Protein AF-A0A1Y4EST1-F1 (afdb_monomer)

Structure (mmCIF, N/CA/C/O backbone):
data_AF-A0A1Y4EST1-F1
#
_entry.id   AF-A0A1Y4EST1-F1
#
loop_
_atom_site.group_PDB
_atom_site.id
_atom_site.type_symbol
_atom_site.label_atom_id
_atom_site.label_alt_id
_atom_site.label_comp_id
_atom_site.label_asym_id
_atom_site.label_entity_id
_atom_site.label_seq_id
_atom_site.pdbx_PDB_ins_code
_atom_site.Cartn_x
_atom_site.Cartn_y
_atom_site.Cartn_z
_atom_site.occupancy
_atom_site.B_iso_or_equiv
_atom_site.auth_seq_id
_atom_site.auth_comp_id
_atom_site.auth_asym_id
_atom_site.auth_atom_id
_atom_site.pdbx_PDB_model_num
ATOM 1 N N . MET A 1 1 ? 3.782 -5.679 -17.501 1.00 87.44 1 MET A N 1
ATOM 2 C CA . MET A 1 1 ? 4.761 -5.139 -18.481 1.00 87.44 1 MET A CA 1
ATOM 3 C C . MET A 1 1 ? 4.268 -5.324 -19.909 1.00 87.44 1 MET A C 1
ATOM 5 O O . MET A 1 1 ? 4.317 -4.356 -20.658 1.00 87.44 1 MET A O 1
ATOM 9 N N . GLU A 1 2 ? 3.752 -6.508 -20.253 1.00 91.62 2 GLU A N 1
ATOM 10 C CA . GLU A 1 2 ? 3.209 -6.846 -21.581 1.00 91.62 2 GLU A CA 1
ATOM 11 C C . GLU A 1 2 ? 2.120 -5.881 -22.067 1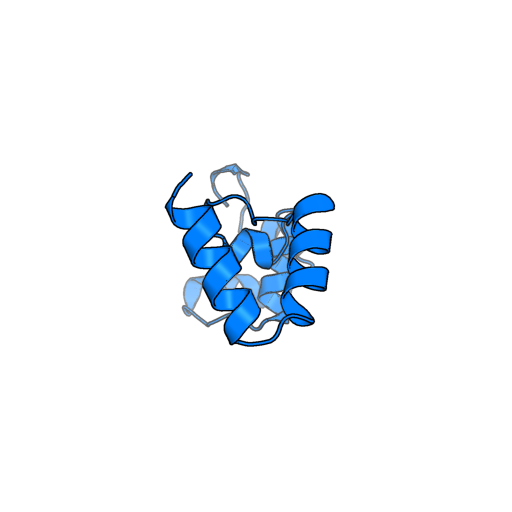.00 91.62 2 GLU A C 1
ATOM 13 O O . GLU A 1 2 ? 2.264 -5.321 -23.146 1.00 91.62 2 GLU A O 1
ATOM 18 N N . GLU A 1 3 ? 1.121 -5.567 -21.234 1.00 89.94 3 GLU A N 1
ATOM 19 C CA . GLU A 1 3 ? 0.040 -4.617 -21.574 1.00 89.94 3 GLU A CA 1
ATOM 20 C C . GLU A 1 3 ? 0.533 -3.225 -22.001 1.00 89.94 3 GLU A C 1
ATOM 22 O O . GLU A 1 3 ? -0.119 -2.532 -22.774 1.00 89.94 3 GLU A O 1
ATOM 27 N N . ARG A 1 4 ? 1.697 -2.802 -21.492 1.00 90.38 4 ARG A N 1
ATOM 28 C CA . ARG A 1 4 ? 2.321 -1.513 -21.825 1.00 90.38 4 ARG A CA 1
ATOM 29 C C . ARG A 1 4 ? 3.465 -1.649 -22.836 1.00 90.38 4 ARG A C 1
ATOM 31 O O . ARG A 1 4 ? 4.086 -0.642 -23.171 1.00 90.38 4 ARG A O 1
ATOM 38 N N . GLY A 1 5 ? 3.794 -2.866 -23.277 1.00 94.06 5 GLY A N 1
ATOM 39 C CA . GLY A 1 5 ? 4.939 -3.150 -24.148 1.00 94.06 5 GLY A CA 1
ATOM 40 C C . GLY A 1 5 ? 6.293 -2.761 -23.541 1.00 94.06 5 GLY A C 1
ATOM 41 O O . GLY A 1 5 ? 7.207 -2.363 -24.261 1.00 94.06 5 GLY A O 1
ATOM 42 N N . TRP A 1 6 ? 6.430 -2.788 -22.210 1.00 95.75 6 TRP A N 1
ATOM 43 C CA . TRP A 1 6 ? 7.656 -2.339 -21.541 1.00 95.75 6 TRP A CA 1
ATOM 44 C C . TRP A 1 6 ? 8.698 -3.447 -21.437 1.00 95.75 6 TRP A C 1
ATOM 46 O O . TRP A 1 6 ? 8.413 -4.534 -20.944 1.00 95.75 6 TRP A O 1
ATOM 56 N N . SER A 1 7 ? 9.937 -3.119 -21.808 1.00 95.31 7 SER A N 1
ATOM 57 C CA . SER A 1 7 ? 11.115 -3.905 -21.438 1.00 95.31 7 SER A CA 1
ATOM 58 C C . SER A 1 7 ? 11.551 -3.609 -19.999 1.00 95.31 7 SER A C 1
ATOM 60 O O . SER A 1 7 ? 11.249 -2.539 -19.461 1.00 95.31 7 SER A O 1
ATOM 62 N N . GLU A 1 8 ? 12.346 -4.500 -19.394 1.00 94.81 8 GLU A N 1
ATOM 63 C CA . GLU A 1 8 ? 12.988 -4.254 -18.088 1.00 94.81 8 GLU A CA 1
ATOM 64 C C . GLU A 1 8 ? 13.762 -2.926 -18.069 1.00 94.81 8 GLU A C 1
ATOM 66 O O . GLU A 1 8 ? 13.724 -2.184 -17.090 1.00 94.81 8 GLU A O 1
ATOM 71 N N . TYR A 1 9 ? 14.429 -2.589 -19.178 1.00 95.75 9 TYR A N 1
ATOM 72 C CA . TYR A 1 9 ? 15.140 -1.321 -19.331 1.00 95.75 9 TYR A CA 1
ATOM 73 C C . TYR A 1 9 ? 14.198 -0.115 -19.267 1.00 95.75 9 TYR A C 1
ATOM 75 O O . TYR A 1 9 ? 14.495 0.878 -18.598 1.00 95.75 9 TYR A O 1
ATOM 83 N N . LYS A 1 10 ? 13.049 -0.193 -19.952 1.00 96.56 10 LYS A N 1
ATOM 84 C CA . LYS A 1 10 ? 12.047 0.875 -19.913 1.00 96.56 10 LYS A CA 1
ATOM 85 C C . LYS A 1 10 ? 11.477 1.018 -18.503 1.00 96.56 10 LYS A C 1
ATOM 87 O O . LYS A 1 10 ? 11.392 2.146 -18.028 1.00 96.56 10 LYS A O 1
ATOM 92 N N . LEU A 1 11 ? 11.171 -0.089 -17.822 1.00 96.62 11 LEU A N 1
ATOM 93 C CA . LEU A 1 11 ? 10.715 -0.067 -16.431 1.00 96.62 11 LEU A CA 1
ATOM 94 C C . LEU A 1 11 ? 11.755 0.571 -15.500 1.00 96.62 11 LEU A C 1
ATOM 96 O O . LEU A 1 11 ? 11.398 1.449 -14.724 1.00 96.62 11 LEU A O 1
ATOM 100 N N . ALA A 1 12 ? 13.033 0.202 -15.620 1.00 96.94 12 ALA A N 1
ATOM 101 C CA . ALA A 1 12 ? 14.113 0.789 -14.824 1.00 96.94 12 ALA A CA 1
ATOM 102 C C . ALA A 1 12 ? 14.178 2.315 -14.983 1.00 96.94 12 ALA A C 1
ATOM 104 O O . ALA A 1 12 ? 14.245 3.039 -13.991 1.00 96.94 12 ALA A O 1
ATOM 105 N N . LYS A 1 13 ? 14.064 2.815 -16.222 1.00 97.25 13 LYS A N 1
ATOM 106 C CA . LYS A 1 13 ? 13.995 4.259 -16.486 1.00 97.25 13 LYS A CA 1
ATOM 107 C C . LYS A 1 13 ? 12.755 4.916 -15.882 1.00 97.25 13 LY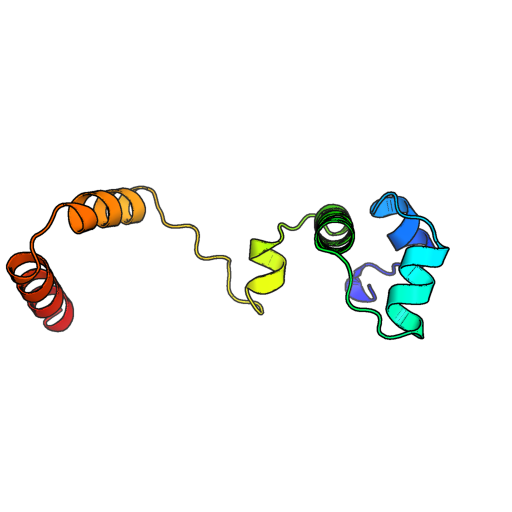S A C 1
ATOM 109 O O . LYS A 1 13 ? 12.883 5.965 -15.266 1.00 97.25 13 LYS A O 1
ATOM 114 N N . MET A 1 14 ? 11.574 4.322 -16.059 1.00 96.88 14 MET A N 1
ATOM 115 C CA . MET A 1 14 ? 10.316 4.901 -15.567 1.00 96.88 14 MET A CA 1
ATOM 116 C C . MET A 1 14 ? 10.228 4.893 -14.034 1.00 96.88 14 MET A C 1
ATOM 118 O O . MET A 1 14 ? 9.693 5.829 -13.454 1.00 96.88 14 MET A O 1
ATOM 122 N N . ALA A 1 15 ? 10.782 3.867 -13.384 1.00 96.81 15 ALA A N 1
ATOM 123 C CA . ALA A 1 15 ? 10.850 3.753 -11.928 1.00 96.81 15 ALA A CA 1
ATOM 124 C C . ALA A 1 15 ? 12.036 4.513 -11.312 1.00 96.81 15 ALA A C 1
ATOM 126 O O . ALA A 1 15 ? 12.164 4.542 -10.093 1.00 96.81 15 ALA A O 1
ATOM 127 N N . ASN A 1 16 ? 12.906 5.111 -12.135 1.00 97.06 16 ASN A N 1
ATOM 128 C CA . ASN A 1 16 ? 14.158 5.734 -11.704 1.00 97.06 16 ASN A CA 1
ATOM 129 C C . ASN A 1 16 ? 15.017 4.800 -10.824 1.00 97.06 16 ASN A C 1
ATOM 131 O O . ASN A 1 16 ? 15.538 5.188 -9.779 1.00 97.06 16 ASN A O 1
ATOM 135 N N . LEU A 1 17 ? 15.139 3.540 -11.247 1.00 96.81 17 LEU A N 1
ATOM 136 C CA . LEU A 1 17 ? 15.912 2.505 -10.566 1.00 96.81 17 LEU A CA 1
ATOM 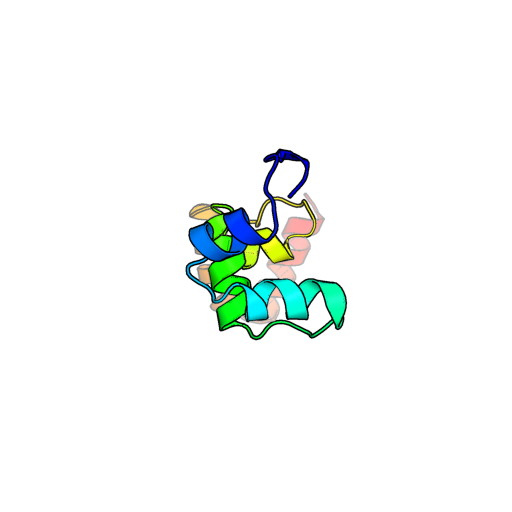137 C C . LEU A 1 17 ? 17.082 2.042 -11.445 1.00 96.81 17 LEU A C 1
ATOM 139 O O . LEU A 1 17 ? 16.968 2.033 -12.675 1.00 96.81 17 LEU A O 1
ATOM 143 N N . PRO A 1 18 ? 18.198 1.587 -10.848 1.00 96.50 18 PRO A N 1
ATOM 144 C CA . PRO A 1 18 ? 19.262 0.942 -11.605 1.00 96.50 18 PRO A CA 1
ATOM 145 C C . PRO A 1 18 ? 18.730 -0.258 -12.397 1.00 96.50 18 PRO A C 1
ATOM 147 O O . PRO A 1 18 ? 17.942 -1.056 -11.885 1.00 96.50 18 PRO A O 1
ATOM 150 N N . GLN A 1 19 ? 19.205 -0.440 -13.632 1.00 95.38 19 GLN A N 1
ATOM 151 C CA . GLN A 1 19 ? 18.799 -1.583 -14.460 1.00 95.38 19 GLN A CA 1
ATOM 152 C C . GLN A 1 19 ? 19.134 -2.921 -13.783 1.00 95.38 19 GLN A C 1
ATOM 154 O O . GLN A 1 19 ? 18.348 -3.863 -13.866 1.00 95.38 19 GLN A O 1
ATOM 159 N N . SER A 1 20 ? 20.246 -2.982 -13.046 1.00 94.00 20 SER A N 1
ATOM 160 C CA . SER A 1 20 ? 20.630 -4.148 -12.248 1.00 94.00 20 SER A CA 1
ATOM 161 C C . SER A 1 20 ? 19.609 -4.479 -11.157 1.00 94.00 20 SER A C 1
ATOM 163 O O . SER A 1 20 ? 19.373 -5.656 -10.904 1.00 94.00 20 SER A O 1
ATOM 165 N N . THR A 1 21 ? 18.961 -3.479 -10.550 1.00 94.38 21 THR A N 1
ATOM 166 C CA . THR A 1 21 ? 17.896 -3.678 -9.555 1.00 94.38 21 THR A CA 1
ATOM 167 C C . THR A 1 21 ? 16.691 -4.373 -10.180 1.00 94.38 21 THR A C 1
ATOM 169 O O . THR A 1 21 ? 16.230 -5.376 -9.643 1.00 94.38 21 THR A O 1
ATOM 172 N N . ILE A 1 22 ? 16.223 -3.899 -11.339 1.00 94.94 22 ILE A N 1
ATOM 173 C CA . ILE A 1 22 ? 15.092 -4.510 -12.056 1.00 94.94 22 ILE A CA 1
ATOM 174 C C . ILE A 1 22 ? 15.450 -5.907 -12.588 1.00 94.94 22 ILE A C 1
ATOM 176 O O . ILE A 1 22 ? 14.689 -6.851 -12.404 1.00 94.94 22 ILE A O 1
ATOM 180 N N . SER A 1 23 ? 16.635 -6.071 -13.177 1.00 92.94 23 SER A N 1
ATOM 181 C CA . SER A 1 23 ? 17.116 -7.369 -13.675 1.00 92.94 23 SER A CA 1
ATOM 182 C C . SER A 1 23 ? 17.229 -8.405 -12.548 1.00 92.94 23 SER A C 1
ATOM 184 O O . SER A 1 23 ? 16.788 -9.544 -12.695 1.00 92.94 23 SER A O 1
ATOM 186 N N . ASN A 1 24 ? 17.768 -8.018 -11.385 1.00 91.81 24 ASN A N 1
ATOM 187 C CA . ASN A 1 24 ? 17.861 -8.907 -10.224 1.00 91.81 24 ASN A CA 1
ATOM 188 C C . ASN A 1 24 ? 16.492 -9.240 -9.626 1.00 91.81 24 ASN A C 1
ATOM 190 O O . ASN A 1 24 ? 16.302 -10.375 -9.193 1.00 91.81 24 ASN A O 1
ATOM 194 N N . LEU A 1 25 ? 15.558 -8.283 -9.613 1.00 92.06 25 LEU A N 1
ATOM 195 C CA . LEU A 1 25 ? 14.188 -8.491 -9.146 1.00 92.06 25 LEU A CA 1
ATOM 196 C C . LEU A 1 25 ? 13.530 -9.661 -9.892 1.00 92.06 25 LEU A C 1
ATOM 198 O O . LEU A 1 25 ? 13.043 -10.590 -9.254 1.00 92.06 25 LEU A O 1
ATOM 202 N N . PHE A 1 26 ? 13.606 -9.671 -11.227 1.00 88.25 26 PHE A N 1
ATOM 203 C CA . PHE A 1 26 ? 13.010 -10.735 -12.041 1.00 88.25 26 PHE A CA 1
ATOM 204 C C . PHE A 1 26 ? 13.837 -12.027 -12.072 1.00 88.25 26 PHE A C 1
ATOM 206 O O . PHE A 1 26 ? 13.276 -13.114 -11.981 1.00 88.25 26 PHE A O 1
ATOM 213 N N . LYS A 1 27 ? 15.172 -11.942 -12.178 1.00 87.94 27 LYS A N 1
ATOM 214 C CA . LYS A 1 27 ? 16.024 -13.135 -12.354 1.00 87.94 27 LYS A CA 1
ATOM 215 C C . LYS A 1 27 ? 16.290 -13.914 -11.074 1.00 87.94 27 LYS A C 1
ATOM 217 O O . LYS A 1 27 ? 16.478 -15.124 -11.136 1.00 87.94 27 LYS A O 1
ATOM 222 N N . ARG A 1 28 ? 16.394 -13.230 -9.932 1.00 82.88 28 ARG A N 1
ATOM 223 C CA . ARG A 1 28 ? 16.769 -13.854 -8.649 1.00 82.88 28 ARG A CA 1
ATOM 224 C C . ARG A 1 28 ? 15.577 -14.095 -7.730 1.00 82.88 28 ARG A C 1
ATOM 226 O O . ARG A 1 28 ? 15.778 -14.569 -6.620 1.00 82.88 28 ARG A O 1
ATOM 233 N N . ASN A 1 29 ? 14.365 -13.767 -8.185 1.00 74.38 29 ASN A N 1
ATOM 234 C CA . ASN A 1 29 ? 13.142 -13.803 -7.383 1.00 74.38 29 ASN A CA 1
ATOM 235 C C . ASN A 1 29 ? 13.312 -13.084 -6.029 1.00 74.38 29 ASN A C 1
ATOM 237 O O . ASN A 1 29 ? 12.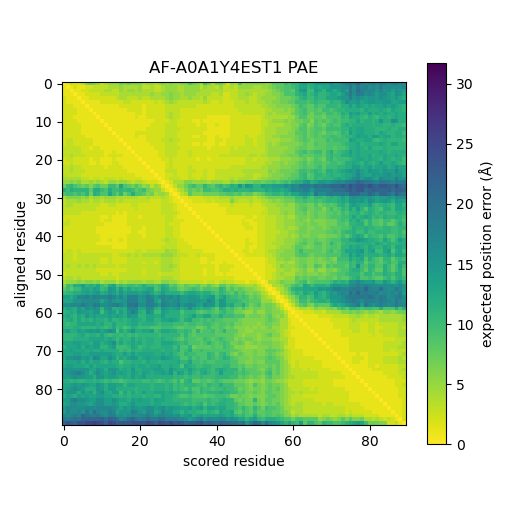813 -13.523 -4.993 1.00 74.38 29 ASN A O 1
ATOM 241 N N . ASN A 1 30 ? 14.091 -11.999 -6.033 1.00 82.62 30 ASN A N 1
ATOM 242 C CA . ASN A 1 30 ? 14.346 -11.216 -4.835 1.00 82.62 30 ASN A CA 1
ATOM 243 C C . ASN A 1 30 ? 13.068 -10.477 -4.454 1.00 82.62 30 ASN A C 1
ATOM 245 O O . ASN A 1 30 ? 12.489 -9.784 -5.285 1.00 82.62 30 ASN A O 1
ATOM 249 N N . VAL A 1 31 ? 12.668 -10.546 -3.188 1.00 87.50 31 VAL A N 1
ATOM 250 C CA . VAL A 1 31 ? 11.560 -9.724 -2.696 1.00 87.50 31 VAL A CA 1
ATOM 251 C C . VAL A 1 31 ? 11.994 -8.251 -2.751 1.00 87.50 31 VAL A C 1
ATOM 253 O O . VAL A 1 31 ? 13.037 -7.909 -2.181 1.00 87.50 31 VAL A O 1
ATOM 256 N N . PRO A 1 32 ? 11.261 -7.367 -3.455 1.00 92.56 32 PRO A N 1
ATOM 257 C CA . PRO A 1 32 ? 11.610 -5.956 -3.509 1.00 92.56 32 PRO A CA 1
ATOM 258 C C . PRO A 1 32 ? 11.479 -5.331 -2.119 1.00 92.56 32 PRO A C 1
ATOM 260 O O . PRO A 1 32 ? 10.599 -5.688 -1.337 1.00 92.56 32 PRO A O 1
ATOM 263 N N . THR A 1 33 ? 12.328 -4.348 -1.819 1.00 93.69 33 THR A N 1
ATOM 264 C CA . THR A 1 33 ? 12.086 -3.488 -0.654 1.00 93.69 33 THR A CA 1
ATOM 265 C C . THR A 1 33 ? 10.821 -2.662 -0.881 1.00 93.69 33 THR A C 1
ATOM 267 O O . THR A 1 33 ? 10.410 -2.450 -2.026 1.00 93.69 33 THR A O 1
ATOM 270 N N . LEU A 1 34 ? 10.238 -2.128 0.195 1.00 94.56 34 LEU A N 1
ATOM 271 C CA . LEU A 1 34 ? 9.083 -1.234 0.087 1.00 94.56 34 LEU A CA 1
ATOM 272 C C . LEU A 1 34 ? 9.365 -0.047 -0.851 1.00 94.56 34 LEU A C 1
ATOM 274 O O . LEU A 1 34 ? 8.534 0.270 -1.692 1.00 94.56 34 LEU A O 1
ATOM 278 N N . TYR A 1 35 ? 10.565 0.539 -0.771 1.00 95.50 35 TYR A N 1
ATOM 279 C CA . TYR A 1 35 ? 11.000 1.623 -1.657 1.00 95.50 35 TYR A CA 1
ATOM 280 C C . TYR A 1 35 ? 11.011 1.204 -3.135 1.00 95.50 35 TYR A C 1
ATOM 282 O O . TYR A 1 35 ? 10.495 1.913 -3.996 1.00 95.50 35 TYR A O 1
ATOM 290 N N . THR A 1 36 ? 11.590 0.039 -3.442 1.00 95.81 36 THR A N 1
ATOM 291 C CA . THR A 1 36 ? 11.646 -0.480 -4.815 1.00 95.81 36 THR A CA 1
ATOM 292 C C . THR A 1 36 ? 10.249 -0.762 -5.357 1.00 95.81 36 THR A C 1
ATOM 294 O O . THR A 1 36 ? 9.959 -0.404 -6.497 1.00 95.81 36 THR A O 1
ATOM 297 N N . LEU A 1 37 ? 9.378 -1.366 -4.545 1.00 96.00 37 LEU A N 1
ATOM 298 C CA . LEU A 1 37 ? 7.997 -1.634 -4.932 1.00 96.00 37 LEU A CA 1
ATOM 299 C C . LEU A 1 37 ? 7.222 -0.331 -5.168 1.00 96.00 37 LEU A C 1
ATOM 301 O O . LEU A 1 37 ? 6.580 -0.190 -6.202 1.00 96.00 37 LEU A O 1
ATOM 305 N N . GLU A 1 38 ? 7.341 0.649 -4.269 1.00 96.81 38 GLU A N 1
ATOM 306 C CA . GLU A 1 38 ? 6.693 1.956 -4.406 1.00 96.81 38 GLU A CA 1
ATOM 307 C C . GLU A 1 38 ? 7.133 2.680 -5.687 1.00 96.81 38 GLU A C 1
ATOM 309 O O . GLU A 1 38 ? 6.297 3.216 -6.417 1.00 96.81 38 GLU A O 1
ATOM 314 N N . ALA A 1 39 ? 8.433 2.665 -5.997 1.00 97.50 39 ALA A N 1
ATOM 315 C CA . ALA A 1 39 ? 8.971 3.256 -7.219 1.00 97.50 39 ALA A CA 1
ATOM 316 C C . ALA A 1 39 ? 8.398 2.588 -8.483 1.00 97.50 39 ALA A C 1
ATOM 318 O O . ALA A 1 39 ? 8.047 3.270 -9.448 1.00 97.50 39 ALA A O 1
ATOM 319 N N . ILE A 1 40 ? 8.245 1.261 -8.463 1.00 96.19 40 ILE A N 1
ATOM 320 C CA . ILE A 1 40 ? 7.628 0.495 -9.551 1.00 96.19 40 ILE A CA 1
ATOM 321 C C . ILE A 1 40 ? 6.128 0.812 -9.671 1.00 96.19 40 ILE A C 1
ATOM 323 O O . ILE A 1 40 ? 5.654 1.070 -10.777 1.00 96.19 40 ILE A O 1
ATOM 327 N N . CYS A 1 41 ? 5.381 0.856 -8.563 1.00 95.38 41 CYS A N 1
ATOM 328 C CA . CYS A 1 41 ? 3.965 1.239 -8.559 1.00 95.38 41 CYS A CA 1
ATOM 329 C C . CYS A 1 41 ? 3.765 2.644 -9.148 1.00 95.38 41 CYS A C 1
ATOM 331 O O . CYS A 1 41 ? 2.953 2.821 -10.058 1.00 95.38 41 CYS A O 1
ATOM 333 N N . LYS A 1 42 ? 4.582 3.619 -8.721 1.00 95.81 42 LYS A N 1
ATOM 334 C CA . LYS A 1 42 ? 4.575 4.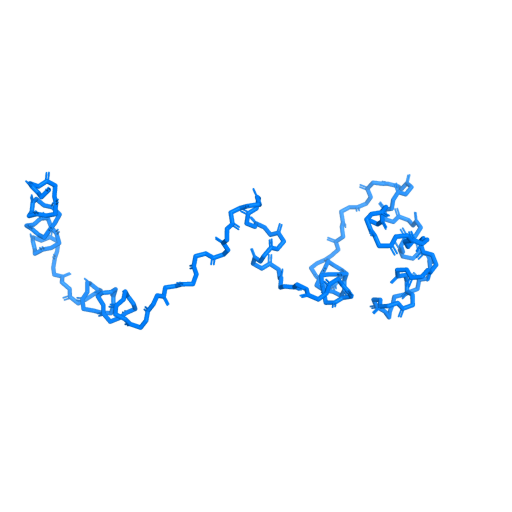984 -9.272 1.00 95.81 42 LYS A CA 1
ATOM 335 C C . LYS A 1 42 ? 4.876 5.003 -10.767 1.00 95.81 42 LYS A C 1
ATOM 337 O O . LYS A 1 42 ? 4.188 5.705 -11.502 1.00 95.81 42 LYS A O 1
ATOM 342 N N . ALA A 1 43 ? 5.840 4.207 -11.234 1.00 96.50 43 ALA A N 1
ATOM 343 C CA . ALA A 1 43 ? 6.124 4.076 -12.663 1.00 96.50 43 ALA A CA 1
ATOM 344 C C . ALA A 1 43 ? 4.890 3.614 -13.453 1.00 96.50 43 ALA A C 1
ATOM 346 O O . ALA A 1 43 ? 4.641 4.103 -14.551 1.00 96.50 43 ALA A O 1
ATOM 347 N N . PHE A 1 44 ? 4.090 2.710 -12.885 1.00 94.31 44 PHE A N 1
ATOM 348 C CA . PHE A 1 44 ? 2.838 2.244 -13.482 1.00 94.31 44 PHE A CA 1
ATOM 349 C C . PHE A 1 44 ? 1.627 3.156 -13.223 1.00 94.31 44 PHE A C 1
ATOM 351 O O . PHE A 1 44 ? 0.528 2.827 -13.673 1.00 94.31 44 PHE A O 1
ATOM 358 N N . GLY A 1 45 ? 1.812 4.299 -12.556 1.00 92.19 45 GLY A N 1
ATOM 359 C CA . GLY A 1 45 ? 0.740 5.249 -12.258 1.00 92.19 45 GLY A CA 1
ATOM 360 C C . GLY A 1 45 ? -0.266 4.737 -11.227 1.00 92.19 45 GLY A C 1
ATOM 361 O O . GLY A 1 45 ? -1.428 5.121 -11.289 1.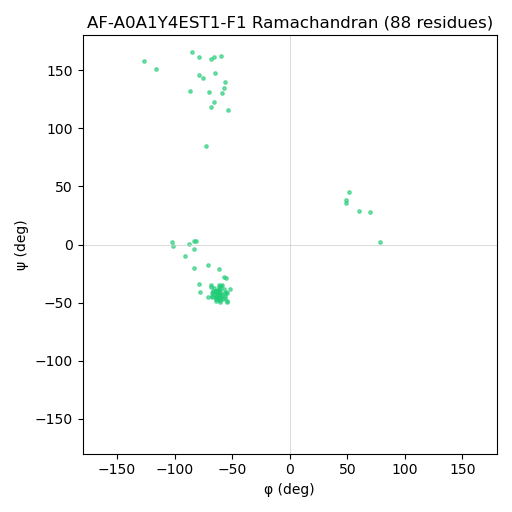00 92.19 45 GLY A O 1
ATOM 362 N N . MET A 1 46 ? 0.161 3.858 -10.315 1.00 91.75 46 MET A N 1
ATOM 363 C CA . MET A 1 46 ? -0.685 3.297 -9.260 1.00 91.75 46 MET A CA 1
ATOM 364 C C . MET A 1 46 ? -0.071 3.482 -7.870 1.00 91.75 46 MET A C 1
ATOM 366 O O . MET A 1 46 ? 1.142 3.641 -7.713 1.00 91.75 46 MET A O 1
ATOM 370 N N . THR A 1 47 ? -0.916 3.436 -6.845 1.00 91.88 47 THR A N 1
ATOM 371 C CA . THR A 1 47 ? -0.498 3.427 -5.441 1.00 91.88 47 THR A CA 1
ATOM 372 C C . THR A 1 47 ? -0.164 2.009 -4.973 1.00 91.88 47 THR A C 1
ATOM 374 O O . THR A 1 47 ? -0.539 1.018 -5.600 1.00 91.88 47 THR A O 1
ATOM 377 N N . LEU A 1 48 ? 0.510 1.891 -3.826 1.00 92.50 48 LEU A N 1
ATOM 378 C CA . LEU A 1 48 ? 0.695 0.592 -3.168 1.00 92.50 48 LEU A CA 1
ATOM 379 C C . LEU A 1 48 ? -0.648 -0.040 -2.770 1.00 92.50 48 LEU A C 1
ATOM 381 O O . LEU A 1 48 ? -0.806 -1.248 -2.889 1.00 92.50 48 LEU A O 1
ATOM 385 N N . ALA A 1 49 ? -1.628 0.766 -2.348 1.00 89.94 49 ALA A N 1
ATOM 386 C CA . ALA A 1 49 ? -2.960 0.269 -2.009 1.00 89.94 49 ALA A CA 1
ATOM 387 C C . ALA A 1 49 ? -3.649 -0.379 -3.222 1.00 89.94 49 ALA A C 1
ATOM 389 O O . ALA A 1 49 ? -4.220 -1.454 -3.090 1.00 89.94 49 ALA A O 1
ATOM 390 N N . GLN A 1 50 ? -3.526 0.233 -4.405 1.00 87.88 50 GLN A N 1
ATOM 391 C CA . GLN A 1 50 ? -3.985 -0.342 -5.677 1.00 87.88 50 GLN A CA 1
ATOM 392 C C . GLN A 1 50 ? -3.206 -1.597 -6.075 1.00 87.88 50 GLN A C 1
ATOM 394 O O . GLN A 1 50 ? -3.785 -2.541 -6.596 1.00 87.88 50 GLN A O 1
ATOM 399 N N . PHE A 1 51 ? -1.899 -1.637 -5.822 1.00 90.25 51 PHE A N 1
ATOM 400 C CA . PHE A 1 51 ? -1.100 -2.830 -6.096 1.00 90.25 51 PHE A CA 1
ATOM 401 C C . PHE A 1 51 ? -1.544 -4.032 -5.243 1.00 90.25 51 PHE A C 1
ATOM 403 O O . PHE A 1 51 ? -1.627 -5.149 -5.747 1.00 90.25 51 PHE A O 1
ATOM 410 N N . PHE A 1 52 ? -1.867 -3.801 -3.969 1.00 89.69 52 PHE A N 1
ATOM 411 C CA . PHE A 1 52 ? -2.300 -4.846 -3.039 1.00 89.69 52 PHE A CA 1
ATOM 412 C C . PHE A 1 52 ? -3.810 -5.126 -3.052 1.00 89.69 52 PHE A C 1
ATOM 414 O O . PHE A 1 52 ? -4.262 -5.985 -2.301 1.00 89.69 52 PHE A O 1
ATOM 421 N N . SER A 1 53 ? -4.606 -4.447 -3.883 1.00 87.12 53 SER A N 1
ATOM 422 C CA . SER A 1 53 ? -6.062 -4.634 -3.893 1.00 87.12 53 SER A CA 1
ATOM 423 C C . SER A 1 53 ? -6.536 -5.862 -4.687 1.00 87.12 53 SER A C 1
ATOM 425 O O . SER A 1 53 ? -7.739 -6.088 -4.780 1.00 87.12 53 SER A O 1
ATOM 427 N N . GLU A 1 54 ? -5.625 -6.678 -5.238 1.00 80.00 54 GLU A N 1
ATOM 428 C CA . GLU A 1 54 ? -5.921 -7.934 -5.963 1.00 80.00 54 GLU A CA 1
ATOM 429 C C . GLU A 1 54 ? -7.021 -7.793 -7.037 1.00 80.00 54 GLU A C 1
ATOM 431 O O . GLU A 1 54 ? -7.872 -8.663 -7.214 1.00 80.00 54 GLU A O 1
ATOM 436 N N . GLY A 1 55 ? -7.039 -6.665 -7.753 1.00 67.81 55 GLY A N 1
ATOM 437 C CA . GLY A 1 55 ? -8.039 -6.398 -8.795 1.00 67.81 55 GLY A CA 1
ATOM 438 C C . GLY A 1 55 ? -9.411 -5.961 -8.270 1.00 67.81 55 GLY A C 1
AT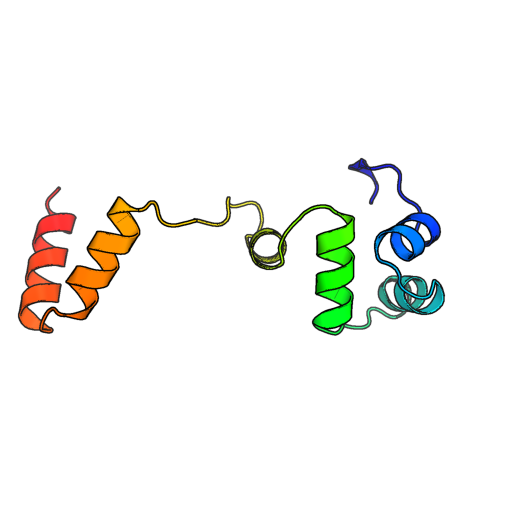OM 439 O O . GLY A 1 55 ? -10.313 -5.703 -9.062 1.00 67.81 55 GLY A O 1
ATOM 440 N N . LYS A 1 56 ? -9.572 -5.817 -6.953 1.00 69.50 56 LYS A N 1
ATOM 441 C CA . LYS A 1 56 ? -10.662 -5.030 -6.371 1.00 69.50 56 LYS A CA 1
ATOM 442 C C . LYS A 1 56 ? -10.280 -3.559 -6.475 1.00 69.50 56 LYS A C 1
ATOM 444 O O . LYS A 1 56 ? -9.100 -3.217 -6.355 1.00 69.50 56 LYS A O 1
ATOM 449 N N . GLU A 1 57 ? -11.247 -2.673 -6.688 1.00 61.91 57 GLU A N 1
ATOM 450 C CA . GLU A 1 57 ? -10.964 -1.254 -6.485 1.00 61.91 57 GLU A CA 1
ATOM 451 C C . GLU A 1 57 ? -10.483 -1.069 -5.038 1.00 61.91 57 GLU A C 1
ATOM 453 O O . GLU A 1 57 ? -11.068 -1.670 -4.126 1.00 61.91 57 GLU A O 1
ATOM 458 N N . PRO A 1 58 ? -9.406 -0.297 -4.794 1.00 62.28 58 PRO A N 1
ATOM 459 C CA . PRO A 1 58 ? -9.100 0.138 -3.443 1.00 62.28 58 PRO A CA 1
ATOM 460 C C . PRO A 1 58 ? -10.363 0.798 -2.931 1.00 62.28 58 PRO A C 1
ATOM 462 O O . PRO A 1 58 ? -10.822 1.783 -3.508 1.00 62.28 58 PRO A O 1
ATOM 465 N N . MET A 1 59 ? -10.957 0.213 -1.899 1.00 65.88 59 MET A N 1
ATOM 466 C CA . MET A 1 59 ? -12.187 0.742 -1.349 1.00 65.88 59 MET A CA 1
ATOM 467 C C . MET A 1 59 ? -11.828 2.019 -0.592 1.00 65.88 59 MET A C 1
ATOM 469 O O . MET A 1 59 ? -11.552 2.004 0.607 1.00 65.88 59 MET A O 1
ATOM 473 N N . GLU A 1 60 ? -11.757 3.133 -1.314 1.00 75.31 60 GLU A N 1
ATOM 474 C CA . GLU A 1 60 ? -11.749 4.436 -0.686 1.00 75.31 60 GLU A CA 1
ATOM 475 C C . GLU A 1 60 ? -13.131 4.647 -0.084 1.00 75.31 60 GLU A C 1
ATOM 477 O O . GLU A 1 60 ? -14.148 4.634 -0.775 1.00 75.31 60 GLU A O 1
ATOM 482 N N . LEU A 1 61 ? -13.166 4.807 1.235 1.00 82.75 61 LEU A N 1
ATOM 483 C CA . LEU A 1 61 ? -14.393 5.173 1.920 1.00 82.75 61 LEU A CA 1
ATOM 484 C C . LEU A 1 61 ? -14.885 6.510 1.360 1.00 82.75 61 LEU A C 1
ATOM 486 O O . LEU A 1 61 ? -14.120 7.477 1.301 1.00 82.75 61 LEU A O 1
ATOM 490 N N . THR A 1 62 ? -16.162 6.581 0.992 1.00 88.31 62 THR A N 1
ATOM 491 C CA . THR A 1 62 ? -16.823 7.861 0.721 1.00 88.31 62 THR A CA 1
ATOM 492 C C . THR A 1 62 ? -16.780 8.743 1.969 1.00 88.31 62 THR A C 1
ATOM 494 O O . THR A 1 62 ? -16.566 8.263 3.087 1.00 88.31 62 THR A O 1
ATOM 497 N N . GLU A 1 63 ? -17.004 10.046 1.806 1.00 88.69 63 GLU A N 1
ATOM 498 C CA . GLU A 1 63 ? -17.023 10.957 2.954 1.00 88.69 63 GLU A CA 1
ATOM 499 C C . GLU A 1 63 ? -18.107 10.580 3.973 1.00 88.69 63 GLU A C 1
ATOM 501 O O . GLU A 1 63 ? -17.884 10.622 5.182 1.00 88.69 63 GLU A O 1
ATOM 506 N N . GLU A 1 64 ? -19.252 10.098 3.489 1.00 92.62 64 GLU A N 1
ATOM 507 C CA . GLU A 1 64 ? -20.320 9.574 4.336 1.00 92.62 64 GLU A CA 1
ATOM 508 C C . GLU A 1 64 ? -19.872 8.334 5.124 1.00 92.62 64 GLU A C 1
ATOM 510 O O . GLU A 1 64 ? -20.069 8.262 6.339 1.00 92.62 64 GLU A O 1
ATOM 515 N N . GLN A 1 65 ? -19.198 7.384 4.469 1.00 91.31 65 GLN A N 1
ATOM 516 C CA . GLN A 1 65 ? -18.658 6.200 5.138 1.00 91.31 65 GLN A CA 1
ATOM 517 C C . GLN A 1 65 ? -17.578 6.571 6.164 1.00 91.31 65 GLN A C 1
ATOM 519 O O . GLN A 1 65 ? -17.572 6.024 7.267 1.00 91.31 65 GLN A O 1
ATOM 524 N N . ARG A 1 66 ? -16.696 7.536 5.864 1.00 92.44 66 ARG A N 1
ATOM 525 C CA . ARG A 1 66 ? -15.718 8.054 6.838 1.00 92.44 66 ARG A CA 1
ATOM 526 C C . ARG A 1 66 ? -16.401 8.671 8.053 1.00 92.44 66 ARG A C 1
ATOM 528 O O . ARG A 1 66 ? -16.013 8.372 9.183 1.00 92.44 66 ARG A O 1
ATOM 535 N N . ALA A 1 67 ? -17.430 9.488 7.839 1.00 94.06 67 ALA A N 1
ATOM 536 C CA . ALA A 1 67 ? -18.200 10.087 8.921 1.00 94.06 67 ALA A CA 1
ATOM 537 C C . ALA A 1 67 ? -18.902 9.021 9.780 1.00 94.06 67 ALA A C 1
ATOM 539 O O . ALA A 1 67 ? -18.922 9.137 11.009 1.00 94.06 67 ALA A O 1
ATOM 540 N N . LEU A 1 68 ? -19.429 7.959 9.159 1.00 93.75 68 LEU A N 1
ATOM 541 C CA . LEU A 1 68 ? -19.992 6.813 9.872 1.00 93.75 68 LEU A CA 1
ATOM 542 C C . LEU A 1 68 ? -18.932 6.122 10.740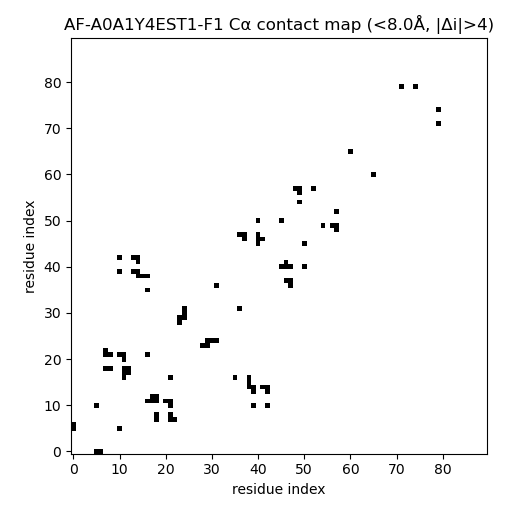 1.00 93.75 68 LEU A C 1
ATOM 544 O O . LEU A 1 68 ? -19.182 5.909 11.923 1.00 93.75 68 LEU A O 1
ATOM 548 N N . PHE A 1 69 ? -17.740 5.839 10.204 1.00 94.19 69 PHE A N 1
ATOM 549 C CA . PHE A 1 69 ? -16.641 5.242 10.973 1.00 94.19 69 PHE A CA 1
ATOM 550 C C . PHE A 1 69 ? -16.173 6.131 12.135 1.00 94.19 69 PHE A C 1
ATOM 552 O O . PHE A 1 69 ? -15.916 5.631 13.231 1.00 94.19 69 PHE A O 1
ATOM 559 N N . ALA A 1 70 ? -16.106 7.449 11.933 1.00 94.88 70 ALA A N 1
ATOM 560 C CA . ALA A 1 70 ? -15.753 8.390 12.994 1.00 94.88 70 ALA A CA 1
ATOM 561 C C . ALA A 1 70 ? -16.788 8.377 14.132 1.00 94.88 70 ALA A C 1
ATOM 563 O O . ALA A 1 70 ? -16.415 8.355 15.304 1.00 94.88 70 ALA A O 1
ATOM 564 N N . LYS A 1 71 ? -18.086 8.330 13.801 1.00 95.75 71 LYS A N 1
ATOM 565 C CA . LYS A 1 71 ? -19.164 8.185 14.794 1.00 95.75 71 LYS A CA 1
ATOM 566 C C . LYS A 1 71 ? -19.140 6.811 15.459 1.00 95.75 71 LYS A C 1
ATOM 568 O O . LYS A 1 71 ? -19.296 6.722 16.668 1.00 95.75 71 LYS A O 1
ATOM 573 N N . TRP A 1 72 ? -18.902 5.750 14.695 1.00 96.25 72 TRP A N 1
ATOM 574 C CA . TRP A 1 72 ? -18.775 4.386 15.202 1.00 96.25 72 TRP A CA 1
ATOM 575 C C . TRP A 1 72 ? -17.692 4.264 16.278 1.00 96.25 72 TRP A C 1
ATOM 577 O O . TRP A 1 72 ? -17.900 3.614 17.303 1.00 96.25 72 TRP A O 1
ATOM 587 N N . ALA A 1 73 ? -16.547 4.921 16.069 1.00 95.56 73 ALA A N 1
ATOM 588 C CA . ALA A 1 73 ? -15.418 4.885 16.991 1.00 95.56 73 ALA A CA 1
ATOM 589 C C . ALA A 1 73 ? -15.742 5.455 18.387 1.00 95.56 73 ALA A C 1
ATOM 591 O O . ALA A 1 73 ? -15.059 5.104 19.347 1.00 95.56 73 ALA A O 1
ATOM 592 N N . THR A 1 74 ? -16.780 6.291 18.524 1.00 97.06 74 THR A N 1
ATOM 593 C CA . THR A 1 74 ? -17.197 6.872 19.814 1.00 97.06 74 THR A CA 1
ATOM 594 C C . THR A 1 74 ? -18.241 6.034 20.556 1.00 97.06 74 THR A C 1
ATOM 596 O O . THR A 1 74 ? -18.534 6.307 21.721 1.00 97.06 74 THR A O 1
ATOM 599 N N . LEU A 1 75 ? -18.807 5.011 19.909 1.00 97.38 75 LEU A N 1
ATOM 600 C CA . LEU A 1 75 ? -19.856 4.178 20.484 1.00 97.38 75 LEU A CA 1
ATOM 601 C C . LEU A 1 75 ? -19.296 3.193 21.518 1.00 97.38 75 LEU A C 1
ATOM 603 O O . LEU A 1 75 ? -18.239 2.586 21.337 1.00 97.38 75 LEU A O 1
ATOM 607 N N . SER A 1 76 ? -20.069 2.961 22.576 1.00 97.81 76 SER A N 1
ATOM 608 C CA . SER A 1 76 ? -19.840 1.846 23.498 1.00 97.81 76 SER A CA 1
ATOM 609 C C . SER A 1 76 ? -20.121 0.498 22.829 1.00 97.81 76 SER A C 1
ATOM 611 O O . SER A 1 76 ? -20.909 0.400 21.888 1.00 97.81 76 SER A O 1
ATOM 613 N N . GLU A 1 77 ? -19.574 -0.581 23.387 1.00 97.25 77 GLU A N 1
ATOM 614 C CA . GLU A 1 77 ? -19.806 -1.949 22.894 1.00 97.25 77 GLU A CA 1
ATOM 615 C C . GLU A 1 77 ? -21.289 -2.352 22.865 1.00 97.25 77 GLU A C 1
ATOM 617 O O . GLU A 1 77 ? -21.708 -3.180 22.058 1.00 97.25 77 GLU A O 1
ATOM 622 N N . LYS A 1 78 ? -22.125 -1.775 23.737 1.00 97.50 78 LYS A N 1
ATOM 623 C CA . LYS A 1 78 ? -23.578 -1.992 23.677 1.00 97.50 78 LYS A CA 1
ATOM 624 C C . LYS A 1 78 ? -24.199 -1.290 22.465 1.00 97.50 78 LYS A C 1
ATOM 626 O O . LYS A 1 78 ? -24.998 -1.898 21.767 1.00 97.50 78 LYS A O 1
ATOM 631 N N . GLN A 1 79 ? -23.828 -0.037 22.204 1.00 97.44 79 GLN A N 1
ATOM 632 C CA . GLN A 1 79 ? -24.351 0.735 21.070 1.00 97.44 79 GLN A CA 1
ATOM 633 C C . GLN A 1 79 ? -23.895 0.160 19.726 1.00 97.44 79 GLN A C 1
ATOM 635 O O . GLN A 1 79 ? -24.700 0.066 18.807 1.00 97.44 79 GLN A O 1
ATOM 640 N N . LYS A 1 80 ? -22.635 -0.282 19.637 1.00 97.12 80 LYS A N 1
ATOM 641 C CA . LYS A 1 80 ? -22.104 -0.984 18.463 1.00 97.12 80 LYS A CA 1
ATOM 642 C C . LYS A 1 80 ? -22.926 -2.226 18.116 1.00 97.12 80 LYS A C 1
ATOM 644 O O . LYS A 1 80 ? -23.293 -2.402 16.962 1.00 97.12 80 LYS A O 1
ATOM 649 N N . ARG A 1 81 ? -23.260 -3.049 19.119 1.00 96.81 81 ARG A N 1
ATOM 650 C CA . ARG A 1 81 ? -24.100 -4.245 18.936 1.00 96.81 81 ARG A CA 1
ATOM 651 C C . ARG A 1 81 ? -25.485 -3.912 18.397 1.00 96.81 81 ARG A C 1
ATOM 653 O O . ARG A 1 81 ? -25.879 -4.485 17.395 1.00 96.81 81 ARG A O 1
ATOM 660 N N . VAL A 1 82 ? -26.169 -2.942 19.002 1.00 96.62 82 VAL A N 1
ATOM 661 C CA . VAL A 1 82 ? -27.500 -2.513 18.537 1.00 96.62 82 VAL A CA 1
ATOM 662 C C . VAL A 1 82 ? -27.451 -1.977 17.104 1.00 96.62 82 VAL A C 1
ATOM 664 O O . VAL A 1 82 ? -28.358 -2.235 16.322 1.00 96.62 82 VAL A O 1
ATOM 667 N N . LEU A 1 83 ? -26.398 -1.238 16.737 1.00 94.94 83 LEU A N 1
ATOM 668 C CA . LEU A 1 83 ? -26.253 -0.750 15.367 1.00 94.94 83 LEU A CA 1
ATOM 669 C C . LEU A 1 83 ? -26.033 -1.899 14.372 1.00 94.94 83 LEU A C 1
ATOM 671 O O . LEU A 1 83 ? -26.627 -1.865 13.302 1.00 94.94 83 LEU A O 1
ATOM 675 N N . PHE A 1 84 ? -25.224 -2.907 14.715 1.00 95.31 84 PHE A N 1
ATOM 676 C CA . PHE A 1 84 ? -25.081 -4.098 13.870 1.00 95.31 84 PHE A CA 1
ATOM 677 C C . PHE A 1 84 ? -26.397 -4.864 13.735 1.00 95.31 84 PHE A C 1
ATOM 679 O O . PHE A 1 84 ? -26.794 -5.159 12.617 1.00 95.31 84 PHE A O 1
ATOM 686 N N . GLU A 1 85 ? -27.114 -5.092 14.840 1.00 96.19 85 GLU A N 1
ATOM 687 C CA . GLU A 1 85 ? -28.436 -5.733 14.811 1.00 96.19 85 GLU A CA 1
ATOM 688 C C . GLU A 1 85 ? -29.403 -4.989 13.881 1.00 96.19 85 GLU A C 1
ATOM 690 O O . GLU A 1 85 ? -30.133 -5.619 13.125 1.00 96.19 85 GLU A O 1
ATOM 695 N N . LEU A 1 86 ? -29.391 -3.652 13.895 1.00 95.38 86 LEU A N 1
ATOM 696 C CA . LEU A 1 86 ? -30.211 -2.848 12.989 1.00 95.38 86 LEU A CA 1
ATOM 697 C C . LEU A 1 86 ? -29.816 -3.041 11.517 1.00 95.38 86 LEU A C 1
ATOM 699 O O . LEU A 1 86 ? -30.700 -3.167 10.675 1.00 95.38 86 LEU A O 1
ATOM 703 N N . ILE A 1 87 ? -28.515 -3.033 11.21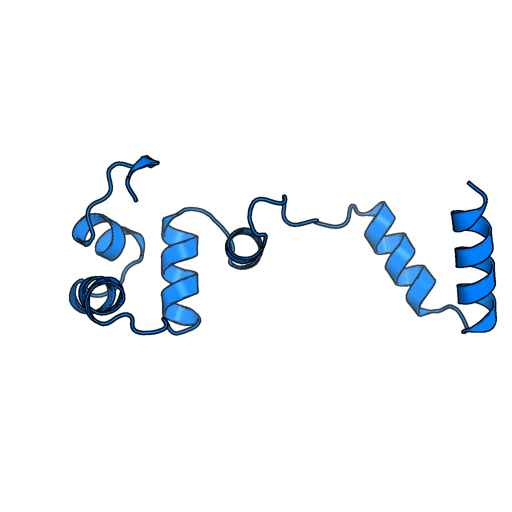2 1.00 94.44 87 ILE A N 1
ATOM 704 C CA . ILE A 1 87 ? -28.001 -3.198 9.844 1.00 94.44 87 ILE A CA 1
ATOM 705 C C . ILE A 1 87 ? -28.345 -4.590 9.301 1.00 94.44 87 ILE A C 1
ATOM 707 O O . ILE A 1 87 ? -28.731 -4.693 8.145 1.00 94.44 87 ILE A O 1
ATOM 711 N N . ASP A 1 88 ? -28.256 -5.633 10.127 1.00 93.88 88 ASP A N 1
ATOM 712 C CA . ASP A 1 88 ? -28.523 -7.021 9.720 1.00 93.88 88 ASP A CA 1
ATOM 713 C C . ASP A 1 88 ? -30.014 -7.306 9.446 1.00 93.88 88 ASP A C 1
ATOM 715 O O . ASP A 1 88 ? -30.351 -8.317 8.830 1.00 93.88 88 ASP A O 1
ATOM 719 N N . ILE A 1 89 ? -30.917 -6.442 9.923 1.00 93.69 89 ILE A N 1
ATOM 720 C CA . ILE A 1 89 ? -32.365 -6.542 9.672 1.00 93.69 89 ILE A CA 1
ATOM 721 C C . ILE A 1 89 ? -32.753 -5.919 8.317 1.00 93.69 89 ILE A C 1
ATOM 723 O O . ILE A 1 89 ? -33.837 -6.216 7.806 1.00 93.69 89 ILE A O 1
ATOM 727 N N . MET A 1 90 ? -31.909 -5.047 7.756 1.00 72.25 90 MET A N 1
ATOM 728 C CA . MET A 1 90 ? -32.152 -4.367 6.476 1.00 72.25 90 MET A CA 1
ATOM 729 C C . MET A 1 90 ? -31.838 -5.259 5.275 1.00 72.25 90 MET A C 1
ATOM 731 O O . MET A 1 90 ? -32.610 -5.167 4.293 1.00 72.25 90 MET A O 1
#

Nearest PDB structures (foldseek):
  6rnz-assembly2_B  TM=7.699E-01  e=1.987E-02  Deinococcus deserti
  4ivz-assembly2_F  TM=8.593E-01  e=8.002E-02  Enterobacter sp. RFL1396
  4iwr-assembly1_B  TM=8.443E-01  e=8.002E-02  Enterobacter sp. RFL1396
  6jq1-assembly1_A  TM=7.088E-01  e=2.383E-02  Deinococcus geothermalis DSM 11300
  5d4z-assembly7_1  TM=5.112E-01  e=2.858E-02  Salmonella phage SPC32H

Solvent-accessible surface area (backbone atoms only — not comparable to full-atom values): 5344 Å² total; per-residue (Å²): 89,73,96,75,70,49,48,66,64,54,48,12,62,60,29,74,44,58,54,67,59,47,52,41,37,70,75,66,69,46,82,69,51,71,68,57,47,47,32,47,29,50,49,72,75,41,50,66,61,52,70,71,30,80,86,45,76,60,83,71,70,50,71,68,53,47,53,49,51,61,56,55,72,73,49,51,76,68,54,49,49,53,52,49,56,55,58,76,73,108

pLDDT: mean 91.26, std 8.09, range [61.91, 97.81]

Mean predicted aligned error: 7.07 Å

Foldseek 3Di:
DVVVPDDLVNLCVLLVHPSVLSVCVVPVVDDDDPSSVQSSCVSVVHGPLVVPCVPDPSPDQDPVRVVVVVVLVPDDPVVVVVVVVVVVVD

Radius of gyration: 20.86 Å; Cα contacts (8 Å, |Δi|>4): 51; chains: 1; bounding box: 53×25×48 Å

Sequence (90 aa):
MEERGWSEYKLAKMANLPQSTISNLFKRNNVPTLYTLEAICKAFGMTLAQFFSEGKEPMELTEEQRALFAKWATLSEKQKRVLFELIDIM

Secondary structure (DSSP, 8-state):
-GGGT--HHHHHHHTT--HHHHHHHHHS-PPPPHHHHHHHHHHTT--HHHHTTTTS---PPPHHHHHHHHHHTTS-HHHHHHHHHHHHH-